Protein AF-A0AA50E2Z0-F1 (afdb_monomer_lite)

Secondary structure (DSSP, 8-state):
--EEEEEETTTTEEEEEESSS----------TT--THHHHHHTT--TTS-TTTSSSEEEEEEEE-TTS-EEEEEEEEE--HHHHHHTT-EE-TTS---S--

pLDDT: mean 94.67, std 4.16, range [67.06, 98.06]

Sequence (101 aa):
MLGQIYHLQYFGYPALAIGEDRVWGYCLTFPPGFSLEHLDSLEDYQPGRSPQENVYNRCWTEVFDPQDQVMTEAWLYRMDSRKIEQYGGIYLPHGRWSGNL

Structure (mmCIF, N/CA/C/O backbone):
data_AF-A0AA50E2Z0-F1
#
_entry.id   AF-A0AA50E2Z0-F1
#
loop_
_atom_site.group_PDB
_atom_site.id
_atom_site.type_symbol
_atom_site.label_atom_id
_atom_site.label_alt_id
_atom_site.label_comp_id
_atom_site.label_asym_id
_atom_site.label_entity_id
_atom_site.label_seq_id
_atom_site.pdbx_PDB_ins_code
_atom_site.Cartn_x
_atom_site.Cartn_y
_atom_site.Cartn_z
_atom_site.occupancy
_atom_site.B_iso_or_equiv
_atom_site.auth_seq_id
_atom_site.auth_comp_id
_atom_site.auth_asym_id
_atom_site.auth_atom_id
_atom_site.pdbx_PDB_model_num
ATOM 1 N N . MET A 1 1 ? 9.005 -0.973 6.177 1.00 80.38 1 MET A N 1
ATOM 2 C CA . MET A 1 1 ? 8.351 0.268 6.646 1.00 80.38 1 MET A CA 1
ATOM 3 C C . MET A 1 1 ? 7.416 -0.073 7.805 1.00 80.38 1 MET A C 1
ATOM 5 O O . MET A 1 1 ? 6.828 -1.149 7.763 1.00 80.38 1 MET A O 1
ATOM 9 N N . LEU A 1 2 ? 7.280 0.801 8.807 1.00 89.38 2 LEU A N 1
ATOM 10 C CA . LEU A 1 2 ? 6.151 0.757 9.749 1.00 89.38 2 LEU A CA 1
ATOM 11 C C . LEU A 1 2 ? 4.913 1.401 9.109 1.00 89.38 2 LEU A C 1
ATOM 13 O O . LEU A 1 2 ? 5.033 2.250 8.225 1.00 89.38 2 LEU A O 1
ATOM 17 N N . GLY A 1 3 ? 3.724 0.976 9.509 1.00 94.88 3 GLY A N 1
ATOM 18 C CA . GLY A 1 3 ? 2.485 1.435 8.908 1.00 94.88 3 GLY A CA 1
ATOM 19 C C . GLY A 1 3 ? 1.256 0.970 9.663 1.00 94.88 3 GLY A C 1
ATOM 20 O O . GLY A 1 3 ? 1.335 0.249 10.649 1.00 94.88 3 GLY A O 1
ATOM 21 N N . GLN A 1 4 ? 0.097 1.371 9.168 1.00 97.69 4 GLN A N 1
ATOM 22 C CA . GLN A 1 4 ? -1.193 0.928 9.681 1.00 97.69 4 GLN A CA 1
ATOM 23 C C . GLN A 1 4 ? -1.989 0.319 8.543 1.00 97.69 4 GLN A C 1
ATOM 25 O O . GLN A 1 4 ? -1.991 0.855 7.437 1.00 97.69 4 GLN A O 1
ATOM 30 N N . ILE A 1 5 ? -2.652 -0.806 8.799 1.00 97.94 5 ILE A N 1
ATOM 31 C CA . ILE A 1 5 ? -3.488 -1.466 7.800 1.00 97.94 5 ILE A CA 1
ATOM 32 C C . ILE A 1 5 ? -4.953 -1.393 8.209 1.00 97.94 5 ILE A C 1
ATOM 34 O O . ILE A 1 5 ? -5.299 -1.566 9.378 1.00 97.94 5 ILE A O 1
ATOM 38 N N . TYR A 1 6 ? -5.805 -1.112 7.232 1.00 98.06 6 TYR A N 1
ATOM 39 C CA . TYR A 1 6 ? -7.235 -0.923 7.414 1.00 98.06 6 TYR A CA 1
ATOM 40 C C . TYR A 1 6 ? -7.998 -1.849 6.477 1.00 98.06 6 TYR A C 1
ATOM 42 O O . TYR A 1 6 ? -7.599 -2.030 5.329 1.00 98.06 6 TYR A O 1
ATOM 50 N N . HIS A 1 7 ? -9.111 -2.407 6.936 1.00 97.81 7 HIS A N 1
ATOM 51 C CA . HIS A 1 7 ? -10.071 -3.092 6.080 1.00 97.81 7 HIS A CA 1
ATOM 52 C C . HIS A 1 7 ? -11.069 -2.072 5.516 1.00 97.81 7 HIS A C 1
ATOM 54 O O . HIS A 1 7 ? -11.775 -1.409 6.279 1.00 97.81 7 HIS A O 1
ATOM 60 N N . LEU A 1 8 ? -11.143 -1.942 4.188 1.00 96.94 8 LEU A N 1
ATOM 61 C CA . LEU A 1 8 ? -12.138 -1.100 3.528 1.00 96.94 8 LEU A CA 1
ATOM 62 C C . LEU A 1 8 ? -13.381 -1.935 3.198 1.00 96.94 8 LEU A C 1
ATOM 64 O O . LEU A 1 8 ? -13.491 -2.498 2.110 1.00 96.94 8 LEU A O 1
ATOM 68 N N . GLN A 1 9 ? -14.320 -2.020 4.143 1.00 93.88 9 GLN A N 1
ATOM 69 C CA . GLN A 1 9 ? -15.440 -2.971 4.092 1.00 93.88 9 GLN A CA 1
ATOM 70 C C . GLN A 1 9 ? -16.290 -2.879 2.820 1.00 93.88 9 GLN A C 1
ATOM 72 O O . GLN A 1 9 ? -16.670 -3.904 2.263 1.00 93.88 9 GLN A O 1
ATOM 77 N N . TYR A 1 10 ? -16.577 -1.666 2.342 1.00 93.19 10 TYR A N 1
ATOM 78 C CA . TYR A 1 10 ? -17.379 -1.480 1.129 1.00 93.19 10 TYR A CA 1
ATOM 79 C C . TYR A 1 10 ? -16.656 -1.958 -0.139 1.00 93.19 10 TYR A C 1
ATOM 81 O O . TYR A 1 10 ? -17.292 -2.417 -1.083 1.00 93.19 10 TYR A O 1
ATOM 89 N N . PHE A 1 11 ? -15.327 -1.863 -0.153 1.00 93.44 11 PHE A N 1
ATOM 90 C CA . PHE A 1 11 ? -14.506 -2.144 -1.325 1.00 93.44 11 PHE A CA 1
ATOM 91 C C . PHE A 1 11 ? -13.926 -3.565 -1.336 1.00 93.44 11 PHE A C 1
ATOM 93 O O . PHE A 1 11 ? -13.597 -4.088 -2.397 1.00 93.44 11 PHE A O 1
ATOM 100 N N . GLY A 1 12 ? -13.807 -4.203 -0.169 1.00 94.38 12 GLY A N 1
ATOM 101 C CA . GLY A 1 12 ? -13.320 -5.577 -0.041 1.00 94.38 12 GLY A CA 1
ATOM 102 C C . GLY A 1 12 ? -11.800 -5.735 -0.164 1.00 94.38 12 GLY A C 1
ATOM 103 O O . GLY A 1 12 ? -11.334 -6.844 -0.407 1.00 94.38 12 GLY A O 1
ATOM 104 N N . TYR A 1 13 ? -11.020 -4.662 0.011 1.00 95.06 13 TYR A N 1
ATOM 105 C CA . TYR A 1 13 ? -9.551 -4.679 -0.049 1.00 95.06 13 TYR A CA 1
ATOM 106 C C . TYR A 1 13 ? -8.908 -3.860 1.094 1.00 95.06 13 TYR A C 1
ATOM 108 O O . TYR A 1 13 ? -9.604 -3.086 1.763 1.00 95.06 13 TYR A O 1
ATOM 116 N N . PRO A 1 14 ? -7.607 -4.049 1.402 1.00 97.06 14 PRO A N 1
ATOM 117 C CA . PRO A 1 14 ? -6.952 -3.335 2.492 1.00 97.06 14 PRO A CA 1
ATOM 118 C C . PRO A 1 14 ? -6.420 -1.970 2.068 1.00 97.06 14 PRO A C 1
ATOM 120 O O . PRO A 1 14 ? -5.995 -1.795 0.933 1.00 97.06 14 PRO A O 1
ATOM 123 N N . ALA A 1 15 ? -6.297 -1.038 3.008 1.00 97.50 15 ALA A N 1
ATOM 124 C CA . ALA A 1 15 ? -5.516 0.182 2.828 1.00 97.50 15 ALA A CA 1
ATOM 125 C C . ALA A 1 15 ? -4.314 0.206 3.776 1.00 97.50 15 ALA A C 1
ATOM 127 O O . ALA A 1 15 ? -4.480 0.089 4.988 1.00 97.50 15 ALA A O 1
ATOM 128 N N . LEU A 1 16 ? -3.112 0.378 3.222 1.00 97.50 16 LEU A N 1
ATOM 129 C CA . LEU A 1 16 ? -1.890 0.650 3.978 1.00 97.50 16 LEU A CA 1
ATOM 130 C C . LEU A 1 16 ? -1.700 2.164 4.119 1.00 97.50 16 LEU A C 1
ATOM 132 O O . LEU A 1 16 ? -1.680 2.873 3.115 1.00 97.50 16 LEU A O 1
ATOM 136 N N . ALA A 1 17 ? -1.502 2.645 5.340 1.00 97.19 17 ALA A N 1
ATOM 137 C CA . ALA A 1 17 ? -1.183 4.031 5.665 1.00 97.19 17 ALA A CA 1
ATOM 138 C C . ALA A 1 17 ? 0.183 4.137 6.354 1.00 97.19 17 ALA A C 1
ATOM 140 O O . ALA A 1 17 ? 0.709 3.156 6.883 1.00 97.19 17 ALA A O 1
ATOM 141 N N . ILE A 1 18 ? 0.731 5.353 6.392 1.00 95.25 18 ILE A N 1
ATOM 142 C CA . ILE A 1 18 ? 1.881 5.671 7.248 1.00 95.25 18 ILE A CA 1
ATOM 143 C C . ILE A 1 18 ? 1.447 5.571 8.714 1.00 95.25 18 ILE A C 1
ATOM 145 O O . ILE A 1 18 ? 0.374 6.052 9.069 1.00 95.25 18 ILE A O 1
ATOM 149 N N . GLY A 1 19 ? 2.299 4.989 9.552 1.00 95.00 19 GLY A N 1
ATOM 150 C CA . GLY A 1 19 ? 2.117 4.915 10.996 1.00 95.00 19 GLY A CA 1
ATOM 151 C C . GLY A 1 19 ? 3.252 4.138 11.656 1.00 95.00 19 GLY A C 1
ATOM 152 O O . GLY A 1 19 ? 4.274 3.877 11.025 1.00 95.00 19 GLY A O 1
ATOM 153 N N . GLU A 1 20 ? 3.055 3.759 12.916 1.00 93.75 20 GLU A N 1
ATOM 154 C CA . GLU A 1 20 ? 4.116 3.220 13.784 1.00 93.75 20 GLU A CA 1
ATOM 155 C C . GLU A 1 20 ? 3.984 1.707 14.046 1.00 93.75 20 GLU A C 1
ATOM 157 O O . GLU A 1 20 ? 4.807 1.119 14.747 1.00 93.75 20 GLU A O 1
ATOM 162 N N . ASP A 1 21 ? 2.963 1.055 13.483 1.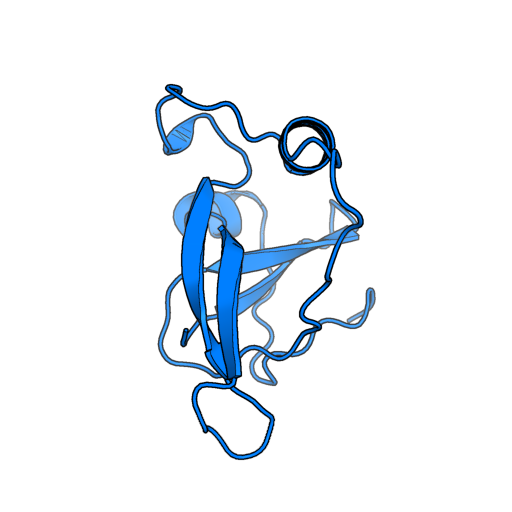00 94.81 21 ASP A N 1
ATOM 163 C CA . ASP A 1 21 ? 2.699 -0.363 13.726 1.00 94.81 21 ASP A CA 1
ATOM 164 C C . ASP A 1 21 ? 3.388 -1.263 12.692 1.00 94.81 21 ASP A C 1
ATOM 166 O O . ASP A 1 21 ? 3.841 -0.836 11.627 1.00 94.81 21 ASP A O 1
ATOM 170 N N . ARG A 1 22 ? 3.485 -2.561 12.992 1.00 93.38 22 ARG A N 1
ATOM 171 C CA . ARG A 1 22 ? 3.949 -3.536 11.999 1.00 93.38 22 ARG A CA 1
ATOM 172 C C . ARG A 1 22 ? 2.808 -3.917 11.079 1.00 93.38 22 ARG A C 1
ATOM 174 O O . ARG A 1 22 ? 1.742 -4.291 11.556 1.00 93.38 22 ARG A O 1
ATOM 181 N N . VAL A 1 23 ? 3.078 -3.936 9.779 1.00 96.00 23 VAL A N 1
ATOM 182 C CA . VAL A 1 23 ? 2.176 -4.512 8.780 1.00 96.00 23 VAL A CA 1
ATOM 183 C C . VAL A 1 23 ? 2.845 -5.719 8.144 1.00 96.00 23 VAL A C 1
ATOM 185 O O . VAL A 1 23 ? 3.990 -5.658 7.703 1.00 96.00 23 VAL A O 1
ATOM 188 N N . TRP A 1 24 ? 2.116 -6.825 8.114 1.00 95.00 24 TRP A N 1
ATOM 189 C CA . TRP A 1 24 ? 2.560 -8.099 7.577 1.00 95.00 24 TRP A CA 1
ATOM 190 C C . TRP A 1 24 ? 1.951 -8.316 6.197 1.00 95.00 24 TRP A C 1
ATOM 192 O O . TRP A 1 24 ? 0.757 -8.100 5.988 1.00 95.00 24 TRP A O 1
ATOM 202 N N . GLY A 1 25 ? 2.764 -8.805 5.271 1.00 93.88 25 GLY A N 1
ATOM 203 C CA . GLY A 1 25 ? 2.341 -9.099 3.911 1.00 93.88 25 GL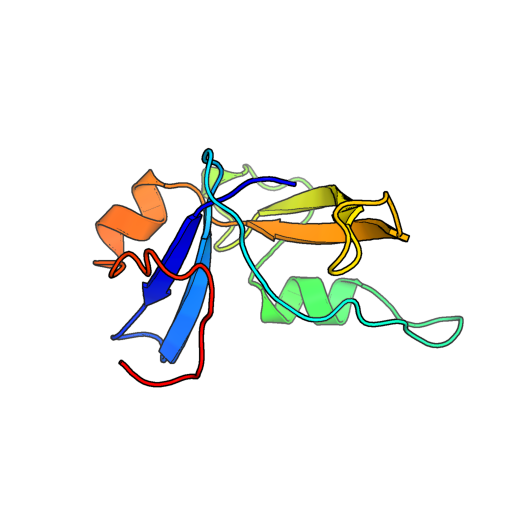Y A CA 1
ATOM 204 C C . GLY A 1 25 ? 3.351 -9.985 3.203 1.00 93.88 25 GLY A C 1
ATOM 205 O O . GLY A 1 25 ? 4.190 -10.624 3.839 1.00 93.88 25 GLY A O 1
ATOM 206 N N . TYR A 1 26 ? 3.271 -10.002 1.879 1.00 93.25 26 TYR A N 1
ATOM 207 C CA . TYR A 1 26 ? 4.160 -10.777 1.026 1.00 93.25 26 TYR A CA 1
ATOM 208 C C . TYR A 1 26 ? 4.915 -9.842 0.086 1.00 93.25 26 TYR A C 1
ATOM 210 O O . TYR A 1 26 ? 4.324 -8.936 -0.498 1.00 93.25 26 TYR A O 1
ATOM 218 N N . CYS A 1 27 ? 6.215 -10.080 -0.081 1.00 95.06 27 CYS A N 1
ATOM 219 C CA . CYS A 1 27 ? 7.009 -9.426 -1.114 1.00 95.06 27 CYS A CA 1
ATOM 220 C C . CYS A 1 27 ? 6.956 -10.280 -2.384 1.00 95.06 27 CYS A C 1
ATOM 222 O O . CYS A 1 27 ? 7.385 -11.434 -2.373 1.00 95.06 27 CYS A O 1
ATOM 224 N N . LEU A 1 28 ? 6.417 -9.722 -3.465 1.00 95.06 28 LEU A N 1
ATOM 225 C CA . LEU A 1 28 ? 6.293 -10.408 -4.749 1.00 95.06 28 LEU A CA 1
ATOM 226 C C . LEU A 1 28 ? 7.463 -10.040 -5.662 1.00 95.06 28 LEU A C 1
ATOM 228 O O . LEU A 1 28 ? 7.874 -8.883 -5.720 1.00 95.06 28 LEU A O 1
ATOM 232 N N . THR A 1 29 ? 7.971 -11.022 -6.402 1.00 95.00 29 THR A N 1
ATOM 233 C CA . THR A 1 29 ? 8.951 -10.811 -7.469 1.00 95.00 29 THR A CA 1
ATOM 234 C C . THR A 1 29 ? 8.318 -11.135 -8.814 1.00 95.00 29 THR A C 1
ATOM 236 O O . THR A 1 29 ? 7.477 -12.028 -8.930 1.00 95.00 29 THR A O 1
ATOM 239 N N . PHE A 1 30 ? 8.714 -10.389 -9.840 1.00 94.19 30 PHE A N 1
ATOM 240 C CA . PHE A 1 30 ? 8.167 -10.519 -11.185 1.00 94.19 30 PHE A CA 1
ATOM 241 C C . PHE A 1 30 ? 9.277 -10.863 -12.182 1.00 94.19 30 PHE A C 1
ATOM 243 O O . PHE A 1 30 ? 10.432 -10.480 -11.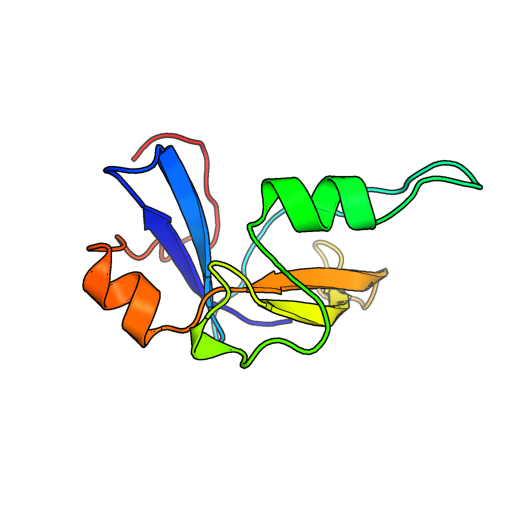969 1.00 94.19 30 PHE A O 1
ATOM 250 N N . PRO A 1 31 ? 8.961 -11.593 -13.267 1.00 95.38 31 PRO A N 1
ATOM 251 C CA . PRO A 1 31 ? 9.943 -11.926 -14.287 1.00 95.38 31 PRO A CA 1
ATOM 252 C C . PRO A 1 31 ? 10.436 -10.671 -15.030 1.00 95.38 31 PRO A C 1
ATOM 254 O O . PRO A 1 31 ? 9.737 -9.652 -15.070 1.00 95.38 31 PRO A O 1
ATOM 257 N N . PRO A 1 32 ? 11.616 -10.744 -15.674 1.00 95.12 32 PRO A N 1
ATOM 258 C CA . PRO A 1 32 ? 12.111 -9.665 -16.521 1.00 95.12 32 PRO A CA 1
ATOM 259 C C . PRO A 1 32 ? 11.077 -9.246 -17.574 1.00 95.12 32 PRO A C 1
ATOM 261 O O . PRO A 1 32 ? 10.457 -10.091 -18.216 1.00 95.12 32 PRO A O 1
ATOM 264 N N . GLY A 1 33 ? 10.907 -7.936 -17.758 1.00 93.50 33 GLY A N 1
ATOM 265 C CA . GLY A 1 33 ? 9.947 -7.370 -18.712 1.00 93.50 33 GLY A CA 1
ATOM 266 C C . GLY A 1 33 ? 8.522 -7.198 -18.176 1.00 93.50 33 GLY A C 1
ATOM 267 O O . GLY A 1 33 ? 7.670 -6.696 -18.905 1.00 93.50 33 GLY A O 1
ATOM 268 N N . PHE A 1 34 ? 8.245 -7.561 -16.918 1.00 95.69 34 PHE A N 1
ATOM 269 C CA . PHE A 1 34 ? 6.977 -7.209 -16.284 1.00 95.69 34 PHE A CA 1
ATOM 270 C C . PHE A 1 34 ? 6.822 -5.684 -16.190 1.00 95.69 34 PHE A C 1
ATOM 272 O O . PHE A 1 34 ? 7.682 -4.997 -15.635 1.00 95.69 34 PHE A O 1
ATOM 279 N N . SER A 1 35 ? 5.716 -5.159 -16.721 1.00 94.69 35 SER A N 1
ATOM 280 C CA . SER A 1 35 ? 5.387 -3.737 -16.614 1.00 94.69 35 SER A CA 1
ATOM 281 C C . SER A 1 35 ? 4.651 -3.458 -15.309 1.00 94.69 35 SER A C 1
ATOM 283 O O . SER A 1 35 ? 3.580 -4.016 -15.062 1.00 94.69 35 SER A O 1
ATOM 285 N N . LEU A 1 36 ? 5.196 -2.545 -14.501 1.00 94.81 36 LEU A N 1
ATOM 286 C CA . LEU A 1 36 ? 4.526 -2.054 -13.296 1.00 94.81 36 LEU A CA 1
ATOM 287 C C . LEU A 1 36 ? 3.224 -1.310 -13.610 1.00 94.81 36 LEU A C 1
ATOM 289 O O . LEU A 1 36 ? 2.373 -1.232 -12.733 1.00 94.81 36 LEU A O 1
ATOM 293 N N . GLU A 1 37 ? 3.025 -0.839 -14.845 1.00 95.88 37 GLU A N 1
ATOM 294 C CA . GLU A 1 37 ? 1.797 -0.143 -15.254 1.00 95.88 37 GLU A CA 1
ATOM 295 C C . GLU A 1 37 ? 0.545 -1.016 -15.085 1.00 95.88 37 GLU A C 1
ATOM 297 O O . GLU A 1 37 ? -0.542 -0.509 -14.817 1.00 95.88 37 GLU A O 1
ATOM 302 N N . HIS A 1 38 ? 0.689 -2.343 -15.184 1.00 94.62 38 HIS A N 1
ATOM 303 C CA . HIS A 1 38 ? -0.414 -3.258 -14.901 1.00 94.62 38 HIS A CA 1
ATOM 304 C C . HIS A 1 38 ? -0.826 -3.224 -13.425 1.00 94.62 38 HIS A C 1
ATOM 306 O O . HIS A 1 38 ? -2.015 -3.286 -13.130 1.00 94.62 38 HIS A O 1
ATOM 312 N N . LEU A 1 39 ? 0.136 -3.109 -12.504 1.00 96.19 39 LEU A N 1
ATOM 313 C CA . LEU A 1 39 ? -0.157 -2.936 -11.079 1.00 96.19 39 LEU A CA 1
ATOM 314 C C . LEU A 1 39 ? -0.684 -1.527 -10.807 1.00 96.19 39 LEU A C 1
ATOM 316 O O . LEU A 1 39 ? -1.666 -1.380 -10.094 1.00 96.19 39 LEU A O 1
ATOM 320 N N . ASP A 1 40 ? -0.092 -0.513 -11.438 1.00 97.12 40 ASP A N 1
ATOM 321 C CA . ASP A 1 40 ? -0.532 0.879 -11.318 1.00 97.12 40 ASP A CA 1
ATOM 322 C C . ASP A 1 40 ? -2.016 1.029 -11.685 1.00 97.12 40 ASP A C 1
ATOM 324 O O . ASP A 1 40 ? -2.777 1.665 -10.960 1.00 97.12 40 ASP A O 1
ATOM 328 N N . SER A 1 41 ? -2.455 0.374 -12.765 1.00 96.12 41 SER A N 1
ATOM 329 C CA . SER A 1 41 ? -3.862 0.375 -13.173 1.00 96.12 41 SER A CA 1
ATOM 330 C C . SER A 1 41 ? -4.784 -0.347 -12.188 1.00 96.12 41 SER A C 1
ATOM 332 O O . SER A 1 41 ? -5.940 0.053 -12.069 1.00 96.12 41 SER A O 1
ATOM 334 N N . LEU A 1 42 ? -4.323 -1.416 -11.529 1.00 94.88 42 LEU A N 1
ATOM 335 C CA . LEU A 1 42 ? -5.119 -2.143 -10.530 1.00 94.88 42 LEU A CA 1
ATOM 336 C C . LEU A 1 42 ? -5.279 -1.333 -9.239 1.00 94.88 42 LEU A C 1
ATOM 338 O O . LEU A 1 42 ? -6.332 -1.378 -8.613 1.00 94.88 42 LEU A O 1
ATOM 342 N N . GLU A 1 43 ? -4.245 -0.578 -8.877 1.00 96.25 43 GLU A N 1
ATOM 343 C CA . GLU A 1 43 ? -4.167 0.218 -7.648 1.00 96.25 43 GLU A CA 1
ATOM 344 C C . GLU A 1 43 ? -4.677 1.665 -7.842 1.00 96.25 43 GLU A C 1
ATOM 346 O O . GLU A 1 43 ? -4.540 2.503 -6.949 1.00 96.25 43 GLU A O 1
ATOM 351 N N . ASP A 1 44 ? -5.240 1.980 -9.017 1.00 95.94 44 ASP A N 1
ATOM 352 C CA . ASP A 1 44 ? -5.642 3.331 -9.450 1.00 95.94 44 ASP A CA 1
ATOM 353 C C . ASP A 1 44 ? -4.583 4.394 -9.094 1.00 95.94 44 ASP A C 1
ATOM 355 O O . ASP A 1 44 ? -4.831 5.411 -8.429 1.00 95.94 44 ASP A O 1
ATOM 359 N N . TYR A 1 45 ? -3.354 4.094 -9.517 1.00 97.56 45 TYR A N 1
ATOM 360 C CA . TYR A 1 45 ? -2.200 4.972 -9.448 1.00 97.56 45 TYR A CA 1
ATOM 361 C C . TYR A 1 45 ? -1.816 5.432 -10.855 1.00 97.56 45 TYR A C 1
ATOM 363 O O . TYR A 1 45 ? -1.568 4.625 -11.747 1.00 97.56 45 TYR A O 1
ATOM 371 N N . GLN A 1 46 ? -1.694 6.746 -11.050 1.00 96.94 46 GLN A N 1
ATOM 372 C CA . GLN A 1 46 ? -1.100 7.318 -12.254 1.00 96.94 46 GLN A CA 1
ATOM 373 C C . GLN A 1 46 ? 0.134 8.164 -11.893 1.00 96.94 46 GLN A C 1
ATOM 375 O O . GLN A 1 46 ? 0.024 9.132 -11.128 1.00 96.94 46 GLN A O 1
ATOM 380 N N . PRO A 1 47 ? 1.312 7.869 -12.479 1.00 94.06 47 PRO A N 1
ATOM 381 C CA . PRO A 1 47 ? 2.494 8.710 -12.331 1.00 94.06 47 PRO A CA 1
ATOM 382 C C . PRO A 1 47 ? 2.231 10.157 -12.770 1.00 94.06 47 PRO A C 1
ATOM 384 O O . PRO A 1 4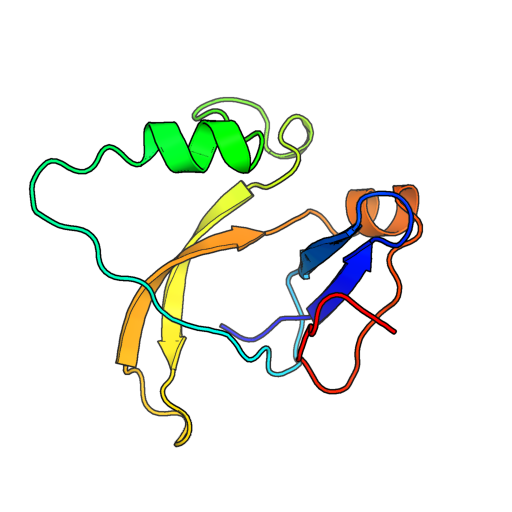7 ? 1.607 10.407 -13.800 1.00 94.06 47 PRO A O 1
ATOM 387 N N . GLY A 1 48 ? 2.728 11.123 -11.995 1.00 92.44 48 GLY A N 1
ATOM 388 C CA . GLY A 1 48 ? 2.613 12.553 -12.307 1.00 92.44 48 GLY A CA 1
ATOM 389 C C . GLY A 1 48 ? 1.272 13.204 -11.947 1.00 92.44 48 GLY A C 1
ATOM 390 O O . GLY A 1 48 ? 1.185 14.429 -12.015 1.00 92.44 48 GLY A O 1
ATOM 391 N N . ARG A 1 49 ? 0.256 12.437 -11.518 1.00 92.38 49 ARG A N 1
ATOM 392 C CA . ARG A 1 49 ? -0.936 13.009 -10.870 1.00 92.38 49 ARG A CA 1
ATOM 393 C C . ARG A 1 49 ? -0.597 13.556 -9.490 1.00 92.38 49 ARG A C 1
ATOM 395 O O . ARG A 1 49 ? 0.370 13.125 -8.852 1.00 92.38 49 ARG A O 1
ATOM 402 N N . SER A 1 50 ? -1.433 14.469 -9.003 1.00 93.62 50 SER A N 1
ATOM 403 C CA . SER A 1 50 ? -1.359 14.863 -7.606 1.00 93.62 50 SER A CA 1
ATOM 404 C C . SER A 1 50 ? -1.619 13.640 -6.714 1.00 93.62 50 SER A C 1
ATOM 406 O O . SER A 1 50 ? -2.551 12.879 -6.985 1.00 93.62 50 SER A O 1
ATOM 408 N N . PRO A 1 51 ? -0.865 13.435 -5.617 1.00 91.06 51 PRO A N 1
ATOM 409 C CA . PRO A 1 51 ? -1.059 12.276 -4.747 1.00 91.06 51 PRO A CA 1
ATOM 410 C C . PRO A 1 51 ? -2.478 12.121 -4.187 1.00 91.06 51 PRO A C 1
ATOM 412 O O . PRO A 1 51 ? -2.881 11.022 -3.816 1.00 91.06 51 PRO A O 1
ATOM 415 N N . GLN A 1 52 ? -3.244 13.213 -4.104 1.00 92.19 52 GLN A N 1
ATOM 416 C CA . GLN A 1 52 ? -4.631 13.179 -3.632 1.00 92.19 52 GLN A CA 1
ATOM 417 C C . GLN A 1 52 ? -5.609 12.601 -4.670 1.00 92.19 52 GLN A C 1
ATOM 419 O O . GLN A 1 52 ? -6.677 12.105 -4.299 1.00 92.19 52 GLN A O 1
ATOM 424 N N . GLU A 1 53 ? -5.246 12.645 -5.952 1.00 94.06 53 GLU A N 1
ATOM 425 C CA . GLU A 1 53 ? -6.068 12.153 -7.060 1.00 94.06 53 GLU A CA 1
ATOM 426 C C . GLU A 1 53 ? -5.961 10.635 -7.232 1.00 94.06 53 GLU A C 1
ATOM 428 O O . GLU A 1 53 ? -6.908 10.023 -7.714 1.00 94.06 53 GLU A O 1
ATOM 433 N N . ASN A 1 54 ? -4.862 10.012 -6.799 1.00 96.38 54 ASN A N 1
ATOM 434 C CA . ASN A 1 54 ? -4.732 8.554 -6.821 1.00 96.38 54 ASN A CA 1
ATOM 435 C C . ASN A 1 54 ? -5.497 7.905 -5.660 1.00 96.38 54 ASN A C 1
ATOM 437 O O . ASN A 1 54 ? -5.613 8.490 -4.574 1.00 96.38 54 ASN A O 1
ATOM 441 N N . VAL A 1 55 ? -5.994 6.679 -5.843 1.00 96.00 55 VAL A N 1
ATOM 442 C CA . VAL A 1 55 ? -6.514 5.881 -4.715 1.00 96.00 55 VAL A CA 1
ATOM 443 C C . VAL A 1 55 ? -5.349 5.426 -3.846 1.00 96.00 55 VAL A C 1
ATOM 445 O O . VAL A 1 55 ? -5.351 5.695 -2.642 1.00 96.00 55 VAL A O 1
ATOM 448 N N . TYR A 1 56 ? -4.316 4.856 -4.466 1.00 97.62 56 TYR A N 1
ATOM 449 C CA . TYR A 1 56 ? -3.044 4.567 -3.820 1.00 97.62 56 TYR A CA 1
ATOM 450 C C . TYR A 1 56 ? -1.900 5.363 -4.433 1.00 97.62 56 TYR A C 1
ATOM 452 O O . TYR A 1 56 ? -1.847 5.628 -5.624 1.00 97.62 56 TYR A O 1
ATOM 460 N N . ASN A 1 57 ? -0.919 5.700 -3.608 1.00 96.94 57 ASN A N 1
ATOM 461 C CA . ASN A 1 57 ? 0.341 6.281 -4.033 1.00 96.94 57 ASN A CA 1
ATOM 462 C C . ASN A 1 57 ? 1.445 5.238 -3.949 1.00 96.94 57 ASN A C 1
ATOM 464 O O . ASN A 1 57 ? 1.626 4.601 -2.908 1.00 96.94 57 ASN A O 1
ATOM 468 N N . ARG A 1 58 ? 2.215 5.108 -5.029 1.00 96.44 58 ARG A N 1
ATOM 469 C CA . ARG A 1 58 ? 3.360 4.205 -5.080 1.00 96.44 58 ARG A CA 1
ATOM 470 C C . ARG A 1 58 ? 4.583 4.821 -4.395 1.00 96.44 58 ARG A C 1
ATOM 472 O O . ARG A 1 58 ? 4.896 5.994 -4.601 1.00 96.44 58 ARG A O 1
ATOM 479 N N . CYS A 1 59 ? 5.291 4.036 -3.590 1.00 94.69 59 CYS A N 1
ATOM 480 C CA . CYS A 1 59 ? 6.530 4.437 -2.919 1.00 94.69 59 CYS A CA 1
ATOM 481 C C . CYS A 1 59 ? 7.552 3.294 -2.896 1.00 94.69 59 CYS A C 1
ATOM 483 O O . CYS A 1 59 ? 7.170 2.128 -2.851 1.00 94.69 59 CYS A O 1
ATOM 485 N N . TRP A 1 60 ? 8.840 3.634 -2.955 1.00 95.88 60 TRP A N 1
ATOM 486 C CA . TRP A 1 60 ? 9.953 2.688 -2.828 1.00 95.88 60 TRP A CA 1
ATOM 487 C C . TRP A 1 60 ? 10.449 2.702 -1.385 1.00 95.88 60 TRP A C 1
ATOM 489 O O . TRP A 1 60 ? 10.683 3.781 -0.835 1.00 95.88 60 TRP A O 1
ATOM 499 N N . THR A 1 61 ? 10.545 1.541 -0.742 1.00 94.69 61 THR A N 1
ATOM 500 C CA . THR A 1 61 ? 10.938 1.464 0.671 1.00 94.69 61 THR A CA 1
ATOM 501 C C . THR A 1 61 ? 11.525 0.104 1.033 1.00 94.69 61 THR A C 1
ATOM 503 O O . THR A 1 61 ? 11.278 -0.893 0.355 1.00 94.69 61 THR A O 1
ATOM 506 N N . GLU A 1 62 ? 12.253 0.062 2.144 1.00 95.19 62 GLU A N 1
ATOM 507 C CA . GLU A 1 62 ? 12.726 -1.174 2.753 1.00 95.19 62 GLU A CA 1
ATOM 508 C C . GLU A 1 62 ? 11.556 -2.013 3.285 1.00 95.19 62 GLU A C 1
ATOM 510 O O . GLU A 1 62 ? 10.662 -1.536 4.005 1.00 95.19 62 GLU A O 1
ATOM 515 N N . VAL A 1 63 ? 11.603 -3.301 2.965 1.00 95.06 63 VAL A N 1
ATOM 516 C CA . VAL A 1 63 ? 10.766 -4.346 3.544 1.00 95.06 63 VAL A CA 1
ATOM 517 C C . VAL A 1 63 ? 11.634 -5.267 4.390 1.00 95.06 63 VAL A C 1
ATOM 519 O O . VAL A 1 63 ? 12.797 -5.526 4.078 1.00 95.06 63 VAL A O 1
ATOM 522 N N . PHE A 1 64 ? 11.057 -5.746 5.483 1.00 94.81 64 PHE A N 1
ATOM 523 C CA . PHE A 1 64 ? 11.764 -6.517 6.495 1.00 94.81 64 PHE A CA 1
ATOM 524 C C . PHE A 1 64 ? 11.327 -7.978 6.442 1.00 94.81 64 PHE A C 1
ATOM 526 O O . PHE A 1 64 ? 10.191 -8.281 6.067 1.00 94.81 64 PHE A O 1
ATOM 533 N N . ASP A 1 65 ? 12.229 -8.875 6.817 1.00 94.62 65 ASP A N 1
ATOM 534 C CA . ASP A 1 65 ? 11.889 -10.266 7.075 1.00 94.62 65 ASP A CA 1
ATOM 535 C C . ASP A 1 65 ? 11.155 -10.407 8.431 1.00 94.62 65 ASP A C 1
ATOM 537 O O . ASP A 1 65 ? 11.041 -9.443 9.198 1.00 94.62 65 ASP A O 1
ATOM 541 N N . PRO A 1 66 ? 10.638 -11.600 8.779 1.00 93.38 66 PRO A N 1
ATOM 542 C CA . PRO A 1 66 ? 9.972 -11.805 10.065 1.00 93.38 66 PRO A CA 1
ATOM 543 C C . PRO A 1 66 ? 10.881 -11.681 11.305 1.00 93.38 66 PRO A C 1
ATOM 545 O O . PRO A 1 66 ? 10.374 -11.786 12.422 1.00 93.38 66 PRO A O 1
ATOM 548 N N . GLN A 1 67 ? 12.196 -11.513 11.134 1.00 94.38 67 GLN A N 1
ATOM 549 C CA . GLN A 1 67 ? 13.190 -11.276 12.187 1.00 94.38 67 GLN A CA 1
ATOM 550 C C . GLN A 1 67 ? 13.589 -9.788 12.283 1.00 94.38 67 GLN A C 1
ATOM 552 O O . GLN A 1 67 ? 14.531 -9.462 13.005 1.00 94.38 67 GLN A O 1
ATOM 557 N N . ASP A 1 68 ? 12.869 -8.897 11.591 1.00 90.50 68 ASP A N 1
ATOM 558 C CA . ASP A 1 68 ? 13.122 -7.452 11.513 1.00 90.50 68 ASP A CA 1
ATOM 559 C C . ASP A 1 68 ? 14.454 -7.068 10.862 1.00 90.50 68 ASP A C 1
ATOM 561 O O . ASP A 1 68 ? 14.957 -5.958 11.053 1.00 90.50 68 ASP A O 1
ATOM 565 N N . GLN A 1 69 ? 15.031 -7.962 10.062 1.00 94.94 69 GLN A N 1
ATOM 566 C CA . GLN A 1 69 ? 16.185 -7.630 9.238 1.00 94.94 69 GLN A CA 1
ATOM 567 C C . GLN A 1 69 ? 15.707 -7.079 7.900 1.00 94.94 69 GLN A C 1
ATOM 569 O O . GLN A 1 69 ? 14.687 -7.515 7.364 1.00 94.94 69 GLN A O 1
ATOM 574 N N . VAL A 1 70 ? 16.431 -6.099 7.350 1.00 94.88 70 VAL A N 1
ATOM 575 C CA . VAL A 1 70 ? 16.143 -5.590 6.003 1.00 94.88 70 VAL A CA 1
ATOM 576 C C . VAL A 1 70 ? 16.273 -6.752 5.023 1.00 94.88 70 VAL A C 1
ATOM 578 O O . VAL A 1 70 ? 17.351 -7.318 4.859 1.00 94.88 70 VAL A O 1
ATOM 581 N N . MET A 1 71 ? 15.163 -7.110 4.384 1.00 95.31 71 MET A N 1
ATOM 582 C CA . MET A 1 71 ? 15.107 -8.199 3.415 1.00 95.31 71 MET A CA 1
ATOM 583 C C . MET A 1 71 ? 15.467 -7.687 2.022 1.00 95.31 71 MET A C 1
ATOM 585 O O . MET A 1 71 ? 16.276 -8.286 1.319 1.00 95.31 71 MET A O 1
ATOM 589 N N . THR A 1 72 ? 14.834 -6.587 1.608 1.00 96.00 72 THR A N 1
ATOM 590 C CA . THR A 1 72 ? 15.059 -5.926 0.319 1.00 96.00 72 THR A CA 1
ATOM 591 C C . THR A 1 72 ? 14.376 -4.555 0.308 1.00 96.00 72 THR A C 1
ATOM 593 O O . THR A 1 72 ? 13.709 -4.179 1.272 1.00 96.00 72 THR A O 1
ATOM 596 N N . GLU A 1 73 ? 14.501 -3.821 -0.790 1.00 96.12 73 GLU A N 1
ATOM 597 C CA . GLU A 1 73 ? 13.628 -2.691 -1.093 1.00 96.12 73 GLU A CA 1
ATOM 598 C C . GLU A 1 73 ? 12.570 -3.117 -2.118 1.00 96.12 73 GLU A C 1
ATOM 600 O O . GLU A 1 73 ? 12.841 -3.922 -3.012 1.00 96.12 73 GLU A O 1
ATOM 605 N N . ALA A 1 74 ? 11.354 -2.593 -1.993 1.00 96.44 74 ALA A N 1
ATOM 606 C CA . ALA A 1 74 ? 10.252 -2.927 -2.886 1.00 96.44 74 ALA A CA 1
ATOM 607 C C . ALA A 1 74 ? 9.321 -1.731 -3.125 1.00 96.44 74 ALA A C 1
ATOM 609 O O . ALA A 1 74 ? 9.287 -0.766 -2.356 1.00 96.44 74 ALA A O 1
ATOM 610 N N . TRP A 1 75 ? 8.527 -1.820 -4.196 1.00 97.06 75 TRP A N 1
ATOM 611 C CA . TRP A 1 75 ? 7.411 -0.908 -4.427 1.00 97.06 75 TRP A CA 1
ATOM 612 C C . TRP A 1 75 ? 6.238 -1.280 -3.519 1.00 97.06 75 TRP A C 1
ATOM 614 O O . TRP A 1 75 ? 5.831 -2.440 -3.473 1.00 97.06 75 TRP A O 1
ATOM 624 N N . LEU A 1 76 ? 5.670 -0.285 -2.840 1.00 96.19 76 LEU A N 1
ATOM 625 C CA . LEU A 1 76 ? 4.446 -0.401 -2.050 1.00 96.19 76 LEU A CA 1
ATOM 626 C C . LEU A 1 76 ? 3.419 0.629 -2.511 1.00 96.19 76 LEU A C 1
ATOM 628 O O . LEU A 1 76 ? 3.771 1.761 -2.849 1.00 96.19 76 LEU A O 1
ATOM 632 N N . TYR A 1 77 ? 2.147 0.252 -2.428 1.00 97.00 77 TYR A N 1
ATOM 633 C CA . TYR A 1 77 ? 1.002 1.127 -2.649 1.00 97.00 77 TYR A CA 1
ATOM 634 C C . TYR A 1 77 ? 0.392 1.495 -1.298 1.00 97.00 77 TYR A C 1
ATOM 636 O O . TYR A 1 77 ? 0.037 0.626 -0.502 1.00 97.00 77 TYR A O 1
ATOM 644 N N . ARG A 1 78 ? 0.312 2.797 -1.009 1.00 96.50 78 ARG A N 1
ATOM 645 C CA . ARG A 1 78 ? -0.235 3.323 0.250 1.00 96.50 78 ARG A CA 1
ATOM 646 C C . ARG A 1 78 ? -1.319 4.359 0.001 1.00 96.50 78 ARG A C 1
ATOM 648 O O . ARG A 1 78 ? -1.216 5.159 -0.924 1.00 96.50 78 ARG A O 1
ATOM 655 N N . MET A 1 79 ? -2.330 4.377 0.851 1.00 97.62 79 MET A N 1
ATOM 656 C CA . MET A 1 79 ? -3.437 5.319 0.784 1.00 97.62 79 MET A CA 1
ATOM 657 C C . MET A 1 79 ? -3.221 6.464 1.781 1.00 97.62 79 MET A C 1
ATOM 659 O O . MET A 1 79 ? -2.668 6.277 2.865 1.00 97.62 79 MET A O 1
ATOM 663 N N . ASP A 1 80 ? -3.640 7.670 1.400 1.00 95.62 80 ASP A N 1
ATOM 664 C CA . ASP A 1 80 ? -3.663 8.821 2.306 1.00 95.62 80 ASP A CA 1
ATOM 665 C C . ASP A 1 80 ? -4.682 8.581 3.432 1.00 95.62 80 ASP A C 1
ATOM 667 O O . ASP A 1 80 ? -5.806 8.148 3.171 1.00 95.62 80 ASP A O 1
ATOM 671 N N . SER A 1 81 ? -4.313 8.880 4.679 1.00 95.31 81 SER A N 1
ATOM 672 C CA . SER A 1 81 ? -5.166 8.620 5.846 1.00 95.31 81 SER A CA 1
ATOM 673 C C . SER A 1 81 ? -6.517 9.334 5.775 1.00 95.31 81 SER A C 1
ATOM 675 O O . SER A 1 81 ? -7.521 8.772 6.206 1.00 95.31 81 SER A O 1
ATOM 677 N N . ARG A 1 82 ? -6.587 10.516 5.148 1.00 95.38 82 ARG A N 1
ATOM 678 C CA . ARG A 1 82 ? -7.851 11.243 4.942 1.00 95.38 82 ARG A CA 1
ATOM 679 C C . ARG A 1 82 ? -8.790 10.478 4.011 1.00 95.38 82 ARG A C 1
ATOM 681 O O . ARG A 1 82 ? -10.001 10.511 4.195 1.00 95.38 82 ARG A O 1
ATOM 688 N N . LYS A 1 83 ? -8.242 9.776 3.013 1.00 96.31 83 LYS A N 1
ATOM 689 C CA . LYS A 1 83 ? -9.022 8.942 2.087 1.00 96.31 83 LYS A CA 1
ATOM 690 C C . LYS A 1 83 ? -9.507 7.663 2.773 1.00 96.31 83 LYS A C 1
ATOM 692 O O . LYS A 1 83 ? -10.659 7.286 2.600 1.00 96.31 83 LYS A O 1
ATOM 697 N N . ILE A 1 84 ? -8.672 7.055 3.617 1.00 97.56 84 ILE A N 1
ATOM 698 C CA . ILE A 1 84 ? -9.068 5.911 4.457 1.00 97.56 84 ILE A CA 1
ATOM 699 C C . ILE A 1 84 ? -10.235 6.291 5.375 1.00 97.56 84 ILE A C 1
ATOM 701 O O . ILE A 1 84 ? -11.204 5.540 5.472 1.00 97.56 84 ILE A O 1
ATOM 705 N N . GLU A 1 85 ? -10.171 7.465 6.005 1.00 97.00 85 GLU A N 1
ATOM 706 C CA . GLU A 1 85 ? -11.254 7.993 6.840 1.00 97.00 85 GLU A CA 1
ATOM 707 C C . GLU A 1 85 ? -12.541 8.210 6.029 1.00 97.00 85 GLU A C 1
ATOM 709 O O . GLU A 1 85 ? -13.604 7.736 6.426 1.00 97.00 85 GLU A O 1
ATOM 714 N N . GLN A 1 86 ? -12.447 8.838 4.851 1.00 96.25 86 GLN A N 1
ATOM 715 C CA . GLN A 1 86 ? -13.585 9.015 3.935 1.00 96.25 86 GLN A CA 1
ATOM 716 C C . GLN A 1 86 ? -14.219 7.686 3.506 1.00 96.25 86 GLN A C 1
ATOM 718 O O . GLN A 1 86 ? -15.429 7.617 3.298 1.00 96.25 86 GLN A O 1
ATOM 723 N N . TYR A 1 87 ? -13.413 6.634 3.372 1.00 96.62 87 TYR A N 1
ATOM 724 C CA . TYR A 1 87 ? -13.864 5.291 3.011 1.00 96.62 87 TYR A CA 1
ATOM 725 C C . TYR A 1 87 ? -14.341 4.463 4.211 1.00 96.62 87 TYR A C 1
ATOM 727 O O . TYR A 1 87 ? -14.741 3.312 4.029 1.00 96.62 87 TYR A O 1
ATOM 735 N N . GLY A 1 88 ? -14.321 5.022 5.426 1.00 97.12 88 GLY A N 1
ATOM 736 C CA . GLY A 1 88 ? -14.737 4.322 6.639 1.00 97.12 88 GLY A CA 1
ATOM 737 C C . GLY A 1 88 ? -13.830 3.140 6.982 1.00 97.12 88 GLY A C 1
ATOM 738 O O . GLY A 1 88 ? -14.316 2.097 7.418 1.00 97.12 88 GLY A O 1
ATOM 739 N N . GLY A 1 89 ? -12.523 3.267 6.735 1.00 97.62 89 GLY A N 1
ATOM 740 C CA . GLY A 1 89 ? -11.563 2.193 6.964 1.00 97.62 89 GLY A CA 1
ATOM 741 C C . GLY A 1 89 ? -11.527 1.723 8.417 1.00 97.62 89 GLY A C 1
ATOM 742 O O . GLY A 1 89 ? -11.414 2.518 9.349 1.00 97.62 89 GLY A O 1
ATOM 743 N N . ILE A 1 90 ? -11.571 0.406 8.606 1.00 97.62 90 ILE A N 1
ATOM 744 C CA . ILE A 1 90 ? -11.530 -0.232 9.923 1.00 97.62 90 ILE A CA 1
ATOM 745 C C . ILE A 1 90 ? -10.087 -0.610 10.230 1.00 97.62 90 ILE A C 1
ATOM 747 O O . ILE A 1 90 ? -9.522 -1.478 9.567 1.00 97.62 90 ILE A O 1
ATOM 751 N N . TYR A 1 91 ? -9.482 0.047 11.217 1.00 97.62 91 TYR A N 1
ATOM 752 C CA . TYR A 1 91 ? -8.100 -0.215 11.618 1.00 97.62 91 TYR A CA 1
ATOM 753 C C . TYR A 1 91 ? -7.918 -1.647 12.139 1.00 97.62 91 TYR A C 1
ATOM 755 O O . TYR A 1 91 ? -8.715 -2.133 12.943 1.00 97.62 91 TYR A O 1
ATOM 763 N N . LEU A 1 92 ? -6.844 -2.306 11.702 1.00 97.25 92 LEU A N 1
ATOM 764 C CA . LEU A 1 92 ? -6.487 -3.666 12.091 1.00 97.25 92 LEU A CA 1
ATOM 765 C C . LEU A 1 92 ? -5.207 -3.651 12.950 1.00 97.25 92 LEU A C 1
ATOM 767 O O . LEU A 1 92 ? -4.103 -3.684 12.400 1.00 97.25 92 LEU A O 1
AT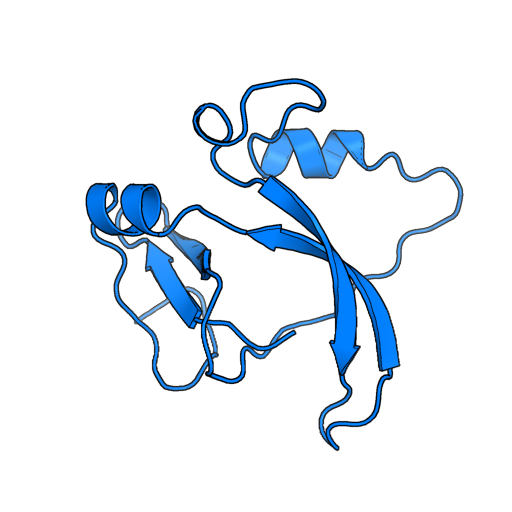OM 771 N N . PRO A 1 93 ? -5.315 -3.674 14.294 1.00 95.38 93 PRO A N 1
ATOM 772 C CA . PRO A 1 93 ? -4.162 -3.523 15.193 1.00 95.38 93 PRO A CA 1
ATOM 773 C C . PRO A 1 93 ? -3.151 -4.673 15.116 1.00 95.38 93 PRO A C 1
ATOM 775 O O . PRO A 1 93 ? -2.002 -4.532 15.518 1.00 95.38 93 PRO A O 1
ATOM 778 N N . HIS A 1 94 ? -3.555 -5.831 14.588 1.00 94.50 94 HIS A N 1
ATOM 779 C CA . HIS A 1 94 ? -2.655 -6.969 14.387 1.00 94.50 94 HIS A CA 1
ATOM 780 C C . HIS A 1 94 ? -1.794 -6.849 13.123 1.00 94.50 94 HIS A C 1
ATOM 782 O O . HIS A 1 94 ? -0.970 -7.729 12.860 1.00 94.50 94 HIS A O 1
ATOM 788 N N . GLY A 1 95 ? -1.999 -5.801 12.316 1.00 95.62 95 GLY A N 1
ATOM 789 C CA . GLY A 1 95 ? -1.174 -5.541 11.141 1.00 95.62 95 GLY A CA 1
ATOM 790 C C . GLY A 1 95 ? -1.350 -6.553 10.012 1.00 95.62 95 GLY A C 1
ATOM 791 O O . GLY A 1 95 ? -0.490 -6.651 9.145 1.00 95.62 95 GLY A O 1
ATOM 792 N N . ARG A 1 96 ? -2.417 -7.356 10.032 1.00 95.56 96 ARG A N 1
ATOM 793 C CA . ARG A 1 96 ? -2.675 -8.437 9.073 1.00 95.56 96 ARG A CA 1
ATOM 794 C C . ARG A 1 96 ? -4.063 -8.272 8.493 1.00 95.56 96 ARG A C 1
ATOM 796 O O . ARG A 1 96 ? -5.021 -8.133 9.246 1.00 95.56 96 ARG A O 1
ATOM 803 N N . TRP A 1 97 ? -4.164 -8.351 7.174 1.00 95.75 97 TRP A N 1
ATOM 804 C CA . TRP A 1 97 ? -5.438 -8.379 6.468 1.00 95.75 97 TRP A CA 1
ATOM 805 C C . TRP A 1 97 ? -5.6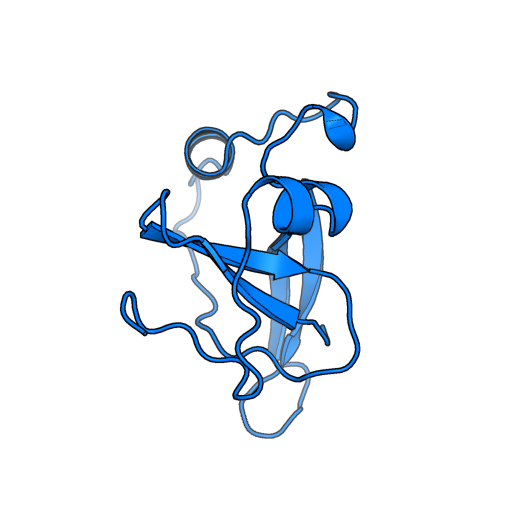65 -9.762 5.856 1.00 95.75 97 TRP A C 1
ATOM 807 O O . TRP A 1 97 ? -4.757 -10.332 5.253 1.00 95.75 97 TRP A O 1
ATOM 817 N N . SER A 1 98 ? -6.868 -10.307 6.032 1.00 92.12 98 SER A N 1
ATOM 818 C CA . SER A 1 98 ? -7.242 -11.668 5.620 1.00 92.12 98 SER A CA 1
ATOM 819 C C . SER A 1 98 ? -8.427 -11.711 4.646 1.00 92.12 98 SER A C 1
ATOM 821 O O . SER A 1 98 ? -8.924 -12.793 4.343 1.00 92.12 98 SER A O 1
ATOM 823 N N . GLY A 1 99 ? -8.908 -10.559 4.169 1.00 86.06 99 GLY A N 1
ATOM 824 C CA . GLY A 1 99 ? -10.107 -10.467 3.325 1.00 86.06 99 GLY A CA 1
ATOM 825 C C . GLY A 1 99 ? -11.420 -10.346 4.095 1.00 86.06 99 GLY A C 1
ATOM 826 O O . GLY A 1 99 ? -12.360 -9.752 3.581 1.00 86.06 99 GLY A O 1
ATOM 827 N N . ASN A 1 100 ? -11.458 -10.815 5.343 1.00 75.25 100 ASN A N 1
ATOM 828 C CA . ASN A 1 100 ? -12.620 -10.748 6.226 1.00 75.25 100 ASN A CA 1
ATOM 829 C C . ASN A 1 100 ? -12.251 -10.031 7.533 1.00 75.25 100 ASN A C 1
ATOM 831 O O . ASN A 1 100 ? -11.070 -9.957 7.884 1.00 75.25 100 ASN A O 1
ATOM 835 N N . LEU A 1 101 ? -13.261 -9.509 8.230 1.00 67.06 101 LEU A N 1
ATOM 836 C CA . LEU A 1 101 ? -13.134 -9.057 9.620 1.00 67.06 101 LEU A CA 1
ATOM 837 C C . LEU A 1 101 ? -13.178 -10.245 10.584 1.00 67.06 101 LEU A C 1
ATOM 839 O O . LEU A 1 101 ? -13.942 -11.199 10.303 1.00 67.06 101 LEU A O 1
#

Radius of gyration: 13.75 Å; chains: 1; bounding box: 34×27×34 Å

Foldseek 3Di:
DAWWWWQLPVVLDIATGDDHHDADDDDDDDDPPDDCVVVCVVQQHDPPDDCQNRQWDKDWDFDADPVRHGPDIDIDTHGYVVSCVVSVTHIDRVNYDDSDD